Protein AF-A0A7C5YXC8-F1 (afdb_monomer_lite)

Organism: NCBI:txid334771

Foldseek 3Di:
DPPPDQWDWDDDPVDIDIDGPDDDPDPVVVVVVDDALDDDDDDPQQDADDEDEAEDEDPVCVVCSVVRHNYHDAEYEYQDVVVVVVDPDDNHHYHYPVCVVVVVVVVVVVSLVVQLVLDPQPLPCPQVDSGSSRQSVCRNVPNGDDDLQDDPDFDADPNDTDGDDSVVVVVVVVDPPDDD

Secondary structure (DSSP, 8-state):
--S--SEEEEEETTEEEEEESS----HHHHHTT---S----SS-TT-SSSEEEEE-SSHHHHHHHHHH--SEEEEEEES-HHHHHH-SS-SPEEEETT-HHHHHHHHHHHHHHHHHHTS------TTS-SSHHHHHHHHHTTS----TT--SPPEEETTEEEPPPHHHHHHHTT------

pLDDT: mean 82.72, std 14.31, range [31.41, 97.12]

Radius of gyration: 22.11 Å; chains: 1; bounding box: 65×54×46 Å

InterPro domains:
  IPR007202 4Fe-4S domain [PF04060] (119-148)
  IPR007202 4Fe-4S domain [PS51656] (102-166)
  IPR027417 P-loop containing nucleoside triphosphate hydrolase [G3DSA:3.40.50.300] (1-112)

Sequence (180 aa):
MEAGADITIASSHKLGVIYCSKWIDSLDYILGFINTPIVIVEGFKGYENSDVVAIIDSIDEFKDLSKYVKGNLIAIICSNESLIKANNETNVKIFNKDEIDEVASFIELRALKFLENQLPQSNCGLCGFETCSAFAKAYAIGKASQCPVISDIKLVIDSKDIPLNPLCEKYSKVNYKWFY

Structure (mmCIF, N/CA/C/O backbone):
data_AF-A0A7C5YXC8-F1
#
_entry.id   AF-A0A7C5YXC8-F1
#
loop_
_atom_site.group_PDB
_atom_site.id
_atom_site.type_symbol
_atom_site.label_atom_id
_atom_site.label_alt_id
_atom_site.label_comp_id
_atom_site.label_asym_id
_atom_site.label_entity_id
_atom_site.label_seq_id
_atom_site.pdbx_PDB_ins_code
_atom_site.Cartn_x
_atom_site.Cartn_y
_atom_site.Cartn_z
_atom_site.occupancy
_atom_site.B_iso_or_equiv
_atom_site.auth_seq_id
_atom_site.auth_comp_id
_atom_site.auth_asym_id
_atom_site.auth_atom_id
_atom_site.pdbx_PDB_model_num
ATOM 1 N N . MET A 1 1 ? 9.030 -30.524 14.969 1.00 51.69 1 MET A N 1
ATOM 2 C CA . MET A 1 1 ? 10.248 -29.702 14.809 1.00 51.69 1 MET A CA 1
ATOM 3 C C . MET A 1 1 ? 11.080 -29.913 16.060 1.00 51.69 1 MET A C 1
ATOM 5 O O . MET A 1 1 ? 10.864 -29.223 17.037 1.00 51.69 1 MET A O 1
ATOM 9 N N . GLU A 1 2 ? 11.928 -30.939 16.083 1.00 52.00 2 GLU A N 1
ATOM 10 C CA . GLU A 1 2 ? 12.619 -31.374 17.316 1.00 52.00 2 GLU A CA 1
ATOM 11 C C . GLU A 1 2 ? 14.154 -31.359 17.188 1.00 52.00 2 GLU A C 1
ATOM 13 O O . GLU A 1 2 ? 14.858 -31.699 18.127 1.00 52.00 2 GLU A O 1
ATOM 18 N N . ALA A 1 3 ? 14.693 -30.907 16.048 1.00 64.19 3 ALA A N 1
ATOM 19 C CA . ALA A 1 3 ? 16.135 -30.886 15.774 1.00 64.19 3 ALA A CA 1
ATOM 20 C C . ALA A 1 3 ? 16.828 -29.532 16.063 1.00 64.19 3 ALA A C 1
ATOM 22 O O . ALA A 1 3 ? 17.961 -29.329 15.640 1.00 64.19 3 ALA A O 1
ATOM 23 N N . GLY A 1 4 ? 16.163 -28.590 16.748 1.00 72.31 4 GLY A N 1
ATOM 24 C CA . GLY A 1 4 ? 16.776 -27.314 17.161 1.00 72.31 4 GLY A CA 1
ATOM 25 C C . GLY A 1 4 ? 17.088 -26.318 16.033 1.00 72.31 4 GLY A C 1
ATOM 26 O O . GLY A 1 4 ? 17.963 -25.474 16.196 1.00 72.31 4 GLY A O 1
ATOM 27 N N . ALA A 1 5 ? 16.411 -26.407 14.885 1.00 78.44 5 ALA A N 1
ATOM 28 C CA . ALA A 1 5 ? 16.625 -25.473 13.779 1.00 78.44 5 ALA A CA 1
ATOM 29 C C . ALA A 1 5 ? 16.154 -24.049 14.136 1.00 78.44 5 ALA A C 1
ATOM 31 O O . ALA A 1 5 ? 15.025 -23.863 14.591 1.00 78.44 5 ALA A O 1
ATOM 32 N N . ASP A 1 6 ? 17.002 -23.049 13.877 1.00 80.75 6 ASP A N 1
ATOM 33 C CA . ASP A 1 6 ? 16.678 -21.631 14.100 1.00 80.75 6 ASP A CA 1
ATOM 34 C C . ASP A 1 6 ? 15.623 -21.106 13.111 1.00 80.75 6 ASP A C 1
ATOM 36 O O . ASP A 1 6 ? 14.765 -20.294 13.461 1.00 80.75 6 ASP A O 1
ATOM 40 N N . ILE A 1 7 ? 15.674 -21.596 11.871 1.00 82.81 7 ILE A N 1
ATOM 41 C CA . ILE A 1 7 ? 14.732 -21.270 10.801 1.00 82.81 7 ILE A CA 1
ATOM 42 C C . ILE A 1 7 ? 14.376 -22.568 10.080 1.00 82.81 7 ILE A C 1
ATOM 44 O O . ILE A 1 7 ? 15.246 -23.382 9.773 1.00 82.81 7 ILE A O 1
ATOM 48 N N . THR A 1 8 ? 13.093 -22.777 9.806 1.00 85.69 8 THR A N 1
ATOM 49 C CA . THR A 1 8 ? 12.605 -23.87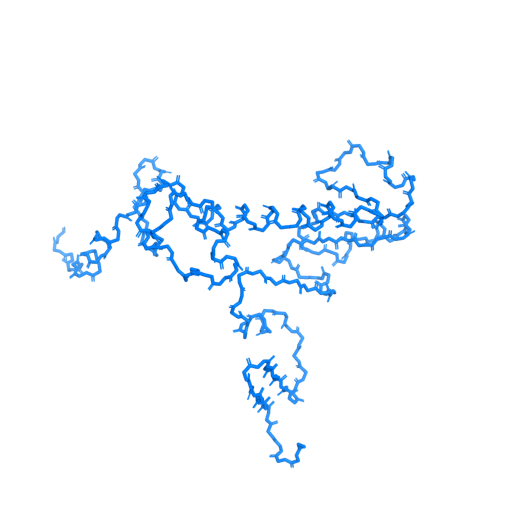6 8.969 1.00 85.69 8 THR A CA 1
ATOM 50 C C . THR A 1 8 ? 11.742 -23.309 7.862 1.00 85.69 8 THR A C 1
ATOM 52 O O . THR A 1 8 ? 10.811 -22.551 8.123 1.00 85.69 8 THR A O 1
ATOM 55 N N . ILE A 1 9 ? 12.047 -23.694 6.627 1.00 86.06 9 ILE A N 1
ATOM 56 C CA . ILE A 1 9 ? 11.299 -23.276 5.446 1.00 86.06 9 ILE A CA 1
ATOM 57 C C . ILE A 1 9 ? 10.659 -24.519 4.843 1.00 86.06 9 ILE A C 1
ATOM 59 O O . ILE A 1 9 ? 11.346 -25.494 4.540 1.00 86.06 9 ILE A O 1
ATOM 63 N N . ALA A 1 10 ? 9.347 -24.476 4.659 1.00 87.50 10 ALA A N 1
ATOM 64 C CA . ALA A 1 10 ? 8.610 -25.458 3.881 1.00 87.50 10 ALA A CA 1
ATOM 65 C C . ALA A 1 10 ? 8.016 -24.748 2.667 1.00 87.50 10 ALA A C 1
ATOM 67 O O . ALA A 1 10 ? 7.377 -23.710 2.810 1.00 87.50 10 ALA A O 1
ATOM 68 N N . SER A 1 11 ? 8.235 -25.290 1.471 1.00 89.06 11 SER A N 1
ATOM 69 C CA . SER A 1 11 ? 7.707 -24.708 0.239 1.00 89.06 11 SER A CA 1
ATOM 70 C C . SER A 1 11 ? 7.098 -25.777 -0.657 1.00 89.06 11 SER A C 1
ATOM 72 O O . SER A 1 11 ? 7.594 -26.898 -0.759 1.00 89.06 11 SER A O 1
ATOM 74 N N . SER A 1 12 ? 6.003 -25.413 -1.305 1.00 88.38 12 SER A N 1
ATOM 75 C CA . SER A 1 12 ? 5.308 -26.164 -2.341 1.00 88.38 12 SER A CA 1
ATOM 76 C C . SER A 1 12 ? 4.850 -25.190 -3.425 1.00 88.38 12 SER A C 1
ATOM 78 O O . SER A 1 12 ? 4.903 -23.975 -3.241 1.00 88.38 12 SER A O 1
ATOM 80 N N . HIS A 1 13 ? 4.303 -25.702 -4.528 1.00 79.81 13 HIS A N 1
ATOM 81 C CA . HIS A 1 13 ? 3.787 -24.863 -5.616 1.00 79.81 13 HIS A CA 1
ATOM 82 C C . HIS A 1 13 ? 2.724 -23.824 -5.204 1.00 79.81 13 HIS A C 1
ATOM 84 O O . HIS A 1 13 ? 2.469 -22.909 -5.981 1.00 79.81 13 HIS A O 1
ATOM 90 N N . LYS A 1 14 ? 2.083 -23.955 -4.032 1.00 84.12 14 LYS A N 1
ATOM 91 C CA . LYS A 1 14 ? 1.019 -23.042 -3.567 1.00 84.12 14 LYS A CA 1
ATOM 92 C C . LYS A 1 14 ? 1.230 -22.469 -2.167 1.00 84.12 14 LYS A C 1
ATOM 94 O O . LYS A 1 14 ? 0.417 -21.668 -1.721 1.00 84.12 14 LYS A O 1
ATOM 99 N N . LEU A 1 15 ? 2.258 -22.912 -1.452 1.00 80.06 15 LEU A N 1
ATOM 100 C CA . LEU A 1 15 ? 2.424 -22.594 -0.039 1.00 80.06 15 LEU A CA 1
ATOM 101 C C . LEU A 1 15 ? 3.905 -22.489 0.282 1.00 80.06 15 LEU A C 1
ATOM 103 O O . LEU A 1 15 ? 4.621 -23.475 0.132 1.00 80.06 15 LEU A O 1
ATOM 107 N N . GLY A 1 16 ? 4.322 -21.319 0.755 1.00 83.00 16 GLY A N 1
ATOM 108 C CA . GLY A 1 16 ? 5.578 -21.120 1.462 1.00 83.00 16 GLY A CA 1
ATOM 109 C C . GLY A 1 16 ? 5.280 -20.842 2.932 1.00 83.00 16 GLY A C 1
ATOM 110 O O . GLY A 1 16 ? 4.421 -20.022 3.239 1.00 83.00 16 GLY A O 1
ATOM 111 N N . VAL A 1 17 ? 5.970 -21.529 3.834 1.00 85.00 17 VAL A N 1
ATOM 112 C CA . VAL A 1 17 ? 5.926 -21.285 5.277 1.00 85.00 17 VAL A CA 1
ATOM 113 C C . VAL A 1 17 ? 7.352 -21.087 5.752 1.00 85.00 17 VAL A C 1
ATOM 115 O O . VAL A 1 17 ? 8.213 -21.932 5.504 1.00 85.00 17 VAL A O 1
ATOM 118 N N . ILE A 1 18 ? 7.585 -19.983 6.453 1.00 83.88 18 ILE A N 1
ATOM 119 C CA . ILE A 1 18 ? 8.822 -19.729 7.183 1.00 83.88 18 ILE A CA 1
ATOM 120 C C . ILE A 1 18 ? 8.467 -19.771 8.662 1.00 83.88 18 ILE A C 1
ATOM 122 O O . ILE A 1 18 ? 7.603 -19.030 9.124 1.00 83.88 18 ILE A O 1
ATOM 126 N N . TYR A 1 19 ? 9.127 -20.654 9.396 1.00 84.38 19 TYR A N 1
ATOM 127 C CA . TYR A 1 19 ? 9.073 -20.689 10.845 1.00 84.38 19 TYR A CA 1
ATOM 128 C C . TYR A 1 19 ? 10.420 -20.244 11.398 1.00 84.38 19 TYR A C 1
ATOM 130 O O . TYR A 1 19 ? 11.448 -20.835 11.063 1.00 84.38 19 TYR A O 1
ATOM 138 N N . CYS A 1 20 ? 10.397 -19.250 12.277 1.00 81.12 20 CYS A N 1
ATOM 139 C CA . CYS A 1 20 ? 11.560 -18.792 13.024 1.00 81.12 20 CYS A CA 1
ATOM 140 C C . CYS A 1 20 ? 11.373 -19.183 14.491 1.00 81.12 20 CYS A C 1
ATOM 142 O O . CYS A 1 20 ? 10.354 -18.851 15.093 1.00 81.12 20 CYS A O 1
ATOM 144 N N . SER A 1 21 ? 12.343 -19.894 15.070 1.00 77.25 21 SER A N 1
ATOM 145 C CA . SER A 1 21 ? 12.275 -20.333 16.473 1.00 77.25 21 SER A CA 1
ATOM 146 C C . SER A 1 21 ? 12.485 -19.184 17.466 1.00 77.25 21 SER A C 1
ATOM 148 O O . SER A 1 21 ? 12.089 -19.280 18.627 1.00 77.25 21 SER A O 1
ATOM 150 N N . LYS A 1 22 ? 13.106 -18.090 17.012 1.00 80.06 22 LYS A N 1
ATOM 151 C CA . LYS A 1 22 ? 13.338 -16.863 17.779 1.00 80.06 22 LYS A CA 1
ATOM 152 C C . LYS A 1 22 ? 12.253 -15.842 17.458 1.00 80.06 22 LYS A C 1
ATOM 154 O O . LYS A 1 22 ? 11.822 -15.737 16.313 1.00 80.06 22 LYS A O 1
ATOM 159 N N . TRP A 1 23 ? 11.841 -15.078 18.469 1.00 76.00 23 TRP A N 1
ATOM 160 C CA . TRP A 1 23 ? 10.894 -13.978 18.298 1.00 76.00 23 TRP A CA 1
ATOM 161 C C . TRP A 1 23 ? 11.497 -12.904 17.390 1.00 76.00 23 TRP A C 1
ATOM 163 O O . TRP A 1 23 ? 12.592 -12.406 17.658 1.00 76.00 23 TRP A O 1
ATOM 173 N N . ILE A 1 24 ? 10.782 -12.554 16.324 1.00 74.12 24 ILE A N 1
ATOM 174 C CA . ILE A 1 24 ? 11.172 -11.504 15.386 1.00 74.12 24 ILE A CA 1
ATOM 175 C C . ILE A 1 24 ? 10.089 -10.433 15.425 1.00 74.12 24 ILE A C 1
ATOM 177 O O . ILE A 1 24 ? 8.993 -10.648 14.918 1.00 74.12 24 ILE A O 1
ATOM 181 N N . ASP A 1 25 ? 10.412 -9.285 16.019 1.00 78.81 25 ASP A N 1
ATOM 182 C CA . ASP A 1 25 ? 9.512 -8.128 16.138 1.00 78.81 25 ASP A CA 1
ATOM 183 C C . ASP A 1 25 ? 9.919 -7.002 15.182 1.00 78.81 25 ASP A C 1
ATOM 185 O O . ASP A 1 25 ? 10.131 -5.853 15.565 1.00 78.81 25 ASP A O 1
ATOM 189 N N . SER A 1 26 ? 10.168 -7.358 13.925 1.00 87.06 26 SER A N 1
ATOM 190 C CA . SER A 1 26 ? 10.600 -6.404 12.908 1.00 87.06 26 SER A CA 1
ATOM 191 C C . SER A 1 26 ? 9.855 -6.674 11.618 1.00 87.06 26 SER A C 1
ATOM 193 O O . SER A 1 26 ? 10.073 -7.694 10.961 1.00 87.06 26 SER A O 1
ATOM 195 N N . LEU A 1 27 ? 8.984 -5.732 11.253 1.00 89.56 27 LEU A N 1
ATOM 196 C CA . LEU A 1 27 ? 8.291 -5.784 9.976 1.00 89.56 27 LEU A CA 1
ATOM 197 C C . LEU A 1 27 ? 9.290 -5.717 8.814 1.00 89.56 27 LEU A C 1
ATOM 199 O O . LEU A 1 27 ? 9.161 -6.504 7.886 1.00 89.56 27 LEU A O 1
ATOM 203 N N . ASP A 1 28 ? 10.331 -4.880 8.902 1.00 90.12 28 ASP A N 1
ATOM 204 C CA . ASP A 1 28 ? 11.381 -4.783 7.873 1.00 90.12 28 ASP A CA 1
ATOM 205 C C . ASP A 1 28 ? 12.074 -6.123 7.617 1.00 90.12 28 ASP A C 1
ATOM 207 O O . ASP A 1 28 ? 12.306 -6.502 6.468 1.00 90.12 28 ASP A O 1
ATOM 211 N N . TYR A 1 29 ? 12.364 -6.877 8.682 1.00 87.31 29 TYR A N 1
ATOM 212 C CA . TYR A 1 29 ? 12.951 -8.205 8.543 1.00 87.31 29 TYR A CA 1
ATOM 213 C C . TYR A 1 29 ? 12.017 -9.149 7.777 1.00 87.31 29 TYR A C 1
ATOM 215 O O . TYR A 1 29 ? 12.464 -9.848 6.872 1.00 87.31 29 TYR A O 1
ATOM 223 N N . ILE A 1 30 ? 10.719 -9.150 8.105 1.00 86.44 30 ILE A N 1
ATOM 224 C CA . ILE A 1 30 ? 9.716 -9.998 7.441 1.00 86.44 30 ILE A CA 1
ATOM 225 C C . ILE A 1 30 ? 9.523 -9.579 5.978 1.00 86.44 30 ILE A C 1
ATOM 227 O O . ILE A 1 30 ? 9.494 -10.439 5.097 1.00 86.44 30 ILE A O 1
ATOM 231 N N . LEU A 1 31 ? 9.443 -8.273 5.705 1.00 88.44 31 LEU A N 1
ATOM 232 C CA . LEU A 1 31 ? 9.323 -7.727 4.351 1.00 88.44 31 LEU A CA 1
ATOM 233 C C . LEU A 1 31 ? 10.504 -8.143 3.462 1.00 88.44 31 LEU A C 1
ATOM 235 O O . LEU A 1 31 ? 10.307 -8.371 2.273 1.00 88.44 31 LEU A O 1
ATOM 239 N N . GLY A 1 32 ? 11.696 -8.353 4.033 1.00 87.56 32 GLY A N 1
ATOM 240 C CA . GLY A 1 32 ? 12.864 -8.871 3.312 1.00 87.56 32 GLY A CA 1
ATOM 241 C C . GLY A 1 32 ? 12.686 -10.265 2.689 1.00 87.56 32 GLY A C 1
ATOM 242 O O . GLY A 1 32 ? 13.428 -10.618 1.774 1.00 87.56 32 GLY A O 1
ATOM 243 N N . PHE A 1 33 ? 11.702 -11.054 3.134 1.00 83.62 33 PHE A N 1
ATOM 244 C CA . PHE A 1 33 ? 11.376 -12.361 2.542 1.00 83.62 33 PHE A CA 1
ATOM 245 C C . PHE A 1 33 ? 10.262 -12.291 1.494 1.00 83.62 33 PHE A C 1
ATOM 247 O O . PHE A 1 33 ? 9.961 -13.297 0.845 1.00 83.62 33 PHE A O 1
ATOM 254 N N . ILE A 1 34 ? 9.622 -11.133 1.337 1.00 85.06 34 ILE A N 1
ATOM 255 C CA . ILE A 1 34 ? 8.440 -10.962 0.503 1.00 85.06 34 ILE A CA 1
ATOM 256 C C . ILE A 1 34 ? 8.848 -10.289 -0.808 1.00 85.06 34 ILE A C 1
ATOM 258 O O . ILE A 1 34 ? 9.321 -9.160 -0.826 1.00 85.06 34 ILE A O 1
ATOM 262 N N . ASN A 1 35 ? 8.620 -10.977 -1.928 1.00 81.81 35 ASN A N 1
ATOM 263 C CA . ASN A 1 35 ? 8.927 -10.474 -3.270 1.00 81.81 35 ASN A CA 1
ATOM 264 C C . ASN A 1 35 ? 7.648 -10.106 -4.043 1.00 81.81 35 ASN A C 1
ATOM 266 O O . ASN A 1 35 ? 7.435 -10.560 -5.167 1.00 81.81 35 ASN A O 1
ATOM 270 N N . THR A 1 36 ? 6.755 -9.343 -3.409 1.00 85.75 36 THR A N 1
ATOM 271 C CA . THR A 1 36 ? 5.594 -8.729 -4.072 1.00 85.75 36 THR A CA 1
ATOM 272 C C . THR A 1 36 ? 5.678 -7.211 -3.923 1.00 85.75 36 THR A C 1
ATOM 274 O O . THR A 1 36 ? 6.081 -6.729 -2.865 1.00 85.75 36 THR A O 1
ATOM 277 N N . PRO A 1 37 ? 5.308 -6.441 -4.958 1.00 87.56 37 PRO A N 1
ATOM 278 C CA . PRO A 1 37 ? 5.416 -4.984 -4.934 1.00 87.56 37 PRO A CA 1
ATOM 279 C C . PRO A 1 37 ? 4.438 -4.297 -3.978 1.00 87.56 37 PRO A C 1
ATOM 281 O O . PRO A 1 37 ? 4.651 -3.140 -3.626 1.00 87.56 37 PRO A O 1
ATOM 284 N N . ILE A 1 38 ? 3.361 -4.980 -3.583 1.00 90.25 38 ILE A N 1
ATOM 285 C CA . ILE A 1 38 ? 2.355 -4.465 -2.654 1.00 90.25 38 ILE A CA 1
ATOM 286 C C . ILE A 1 38 ? 2.161 -5.499 -1.548 1.00 90.25 38 ILE A C 1
ATOM 288 O O . ILE A 1 38 ? 1.942 -6.682 -1.828 1.00 90.25 38 ILE A O 1
ATOM 292 N N . VAL A 1 39 ? 2.226 -5.039 -0.300 1.00 92.25 39 VAL A N 1
ATOM 293 C CA . VAL A 1 39 ? 1.997 -5.841 0.905 1.00 92.25 39 VAL A CA 1
ATOM 294 C C . VAL A 1 39 ? 0.959 -5.127 1.760 1.00 92.25 39 VAL A C 1
ATOM 296 O O . VAL A 1 39 ? 1.091 -3.937 2.032 1.00 92.25 39 VAL A O 1
ATOM 299 N N . ILE A 1 40 ? -0.070 -5.857 2.185 1.00 93.12 40 ILE A N 1
ATOM 300 C CA . ILE A 1 40 ? -1.045 -5.384 3.169 1.00 93.12 40 ILE A CA 1
ATOM 301 C C . ILE A 1 40 ? -0.683 -6.022 4.504 1.00 93.12 40 ILE A C 1
ATOM 303 O O . ILE A 1 40 ? -0.494 -7.236 4.582 1.00 93.12 40 ILE A O 1
ATOM 307 N N . VAL A 1 41 ? -0.578 -5.197 5.540 1.00 93.50 41 VAL A N 1
ATOM 308 C CA . VAL A 1 41 ? -0.202 -5.623 6.887 1.00 93.50 41 VAL A CA 1
ATOM 309 C C . VAL A 1 41 ? -1.288 -5.179 7.854 1.00 93.50 41 VAL A C 1
ATOM 311 O O . VAL A 1 41 ? -1.667 -4.010 7.876 1.00 93.50 41 VAL A O 1
ATOM 314 N N . GLU A 1 42 ? -1.779 -6.108 8.666 1.00 92.62 42 GLU A N 1
ATOM 315 C CA . GLU A 1 42 ? -2.678 -5.801 9.775 1.00 92.62 42 GLU A CA 1
ATOM 316 C C . GLU A 1 42 ? -1.858 -5.580 11.055 1.00 92.62 42 GLU A C 1
ATOM 318 O O . GLU A 1 42 ? -1.002 -6.393 11.408 1.00 92.62 42 GLU A O 1
ATOM 323 N N . GLY A 1 43 ? -2.101 -4.470 11.756 1.00 90.56 43 GLY A N 1
ATOM 324 C CA . GLY A 1 43 ? -1.358 -4.103 12.964 1.00 90.56 43 GLY A CA 1
ATOM 325 C C . GLY A 1 43 ? -0.193 -3.148 12.690 1.00 90.56 43 GLY A C 1
ATOM 326 O O . GLY A 1 43 ? -0.348 -2.192 11.939 1.00 90.56 43 GLY A O 1
ATOM 327 N N . PHE A 1 44 ? 0.939 -3.347 13.380 1.00 90.62 44 PHE A N 1
ATOM 328 C CA . PHE A 1 44 ? 2.180 -2.562 13.221 1.00 90.62 44 PHE A CA 1
ATOM 329 C C . PHE A 1 44 ? 1.997 -1.031 13.201 1.00 90.62 44 PHE A C 1
ATOM 331 O O . PHE A 1 44 ? 2.690 -0.320 12.481 1.00 90.62 44 PHE A O 1
ATOM 338 N N . LYS A 1 45 ? 1.096 -0.498 14.040 1.00 90.12 45 LYS A N 1
ATOM 339 C CA . LYS A 1 45 ? 0.730 0.936 14.065 1.00 90.12 45 LYS A CA 1
ATOM 340 C C . LYS A 1 45 ? 1.946 1.880 14.162 1.00 90.12 45 LYS A C 1
ATOM 342 O O . LYS A 1 45 ? 1.929 2.969 13.594 1.00 90.12 45 LYS A O 1
ATOM 347 N N . GLY A 1 46 ? 3.003 1.438 14.848 1.00 90.00 46 GLY A N 1
ATOM 348 C CA . GLY A 1 46 ? 4.246 2.187 15.040 1.00 90.00 46 GLY A CA 1
ATOM 349 C C . GLY A 1 46 ? 5.213 2.203 13.851 1.00 90.00 46 GLY A C 1
ATOM 350 O O . GLY A 1 46 ? 6.283 2.785 13.980 1.00 90.00 46 GLY A O 1
ATOM 351 N N . TYR A 1 47 ? 4.887 1.569 12.722 1.00 91.94 47 TYR A N 1
ATOM 352 C CA . TYR A 1 47 ? 5.768 1.519 11.558 1.00 91.94 47 TYR A CA 1
ATOM 353 C C . TYR A 1 47 ? 5.663 2.798 10.709 1.00 91.94 47 TYR A C 1
ATOM 355 O O . TYR A 1 47 ? 4.603 3.124 10.178 1.00 91.94 47 TYR A O 1
ATOM 363 N N . GLU A 1 48 ? 6.773 3.527 10.580 1.00 92.06 48 GLU A N 1
ATOM 364 C CA . GLU A 1 48 ? 6.827 4.859 9.951 1.00 92.06 48 GLU A CA 1
ATOM 365 C C . GLU A 1 48 ? 6.736 4.822 8.418 1.00 92.06 48 GLU A C 1
ATOM 367 O O . GLU A 1 48 ? 6.120 5.693 7.807 1.00 92.06 48 GLU A O 1
ATOM 372 N N . ASN A 1 49 ? 7.288 3.789 7.781 1.00 89.81 49 ASN A N 1
ATOM 373 C CA . ASN A 1 49 ? 7.419 3.717 6.322 1.00 89.81 49 ASN A CA 1
ATOM 374 C C . ASN A 1 49 ? 6.211 3.042 5.656 1.00 89.81 49 ASN A C 1
ATOM 376 O O . ASN A 1 49 ? 6.363 2.161 4.812 1.00 89.81 49 ASN A O 1
ATOM 380 N N . SER A 1 50 ? 4.998 3.426 6.054 1.00 92.12 50 SER A N 1
ATOM 381 C CA . SER A 1 50 ? 3.764 2.860 5.503 1.00 92.12 50 SER A CA 1
ATOM 382 C C . SER A 1 50 ? 2.686 3.904 5.271 1.00 92.12 50 SER A C 1
ATOM 384 O O . SER A 1 50 ? 2.599 4.907 5.977 1.00 92.12 50 SER A O 1
ATOM 386 N N . ASP A 1 51 ? 1.832 3.629 4.290 1.00 94.69 51 ASP A N 1
ATOM 387 C CA . ASP A 1 51 ? 0.499 4.210 4.244 1.00 94.69 51 ASP A CA 1
ATOM 388 C C . ASP A 1 51 ? -0.419 3.428 5.199 1.00 94.69 51 ASP A C 1
ATOM 390 O O . ASP A 1 51 ? -0.413 2.196 5.212 1.00 94.69 51 ASP A O 1
ATOM 394 N N . VAL A 1 52 ? -1.225 4.142 5.984 1.00 94.75 52 VAL A N 1
ATOM 395 C CA . VAL A 1 52 ? -2.079 3.570 7.031 1.00 94.75 52 VAL A CA 1
ATOM 396 C C . VAL A 1 52 ? -3.546 3.848 6.731 1.00 94.75 52 VAL A C 1
ATOM 398 O O . VAL A 1 52 ? -3.950 4.993 6.506 1.00 94.75 52 VAL A O 1
ATOM 401 N N . VAL A 1 53 ? -4.354 2.790 6.780 1.00 94.69 53 VAL A N 1
ATOM 402 C CA . VAL A 1 53 ? -5.818 2.861 6.788 1.00 94.69 53 VAL A CA 1
ATOM 403 C C . VAL A 1 53 ? -6.293 2.464 8.179 1.00 94.69 53 VAL A C 1
ATOM 405 O O . VAL A 1 53 ? -6.008 1.362 8.643 1.00 94.69 53 VAL A O 1
ATOM 408 N N . ALA A 1 54 ? -6.984 3.370 8.866 1.00 93.00 54 ALA A N 1
ATOM 409 C CA . ALA A 1 54 ? -7.460 3.134 10.223 1.00 93.00 54 ALA A CA 1
ATOM 410 C C . ALA A 1 54 ? -8.936 2.730 10.224 1.00 93.00 54 ALA A C 1
ATOM 412 O O . ALA A 1 54 ? -9.766 3.425 9.648 1.00 93.00 54 ALA A O 1
ATOM 413 N N . ILE A 1 55 ? -9.275 1.645 10.915 1.00 92.25 55 ILE A N 1
ATOM 414 C CA . ILE A 1 55 ? -10.665 1.270 11.200 1.00 92.25 55 ILE A CA 1
ATOM 415 C C . ILE A 1 55 ? -10.972 1.736 12.619 1.00 92.25 55 ILE A C 1
ATOM 417 O O . ILE A 1 55 ? -10.242 1.378 13.543 1.00 92.25 55 ILE A O 1
ATOM 421 N N . ILE A 1 56 ? -11.993 2.578 12.773 1.00 88.75 56 ILE A N 1
ATOM 422 C CA . ILE A 1 56 ? -12.283 3.280 14.027 1.00 88.75 56 ILE A CA 1
ATOM 423 C C . ILE A 1 56 ? -13.774 3.206 14.334 1.00 88.75 56 ILE A C 1
ATOM 425 O O . ILE A 1 56 ? -14.607 3.522 13.482 1.00 88.75 56 ILE A O 1
ATOM 429 N N . ASP A 1 57 ? -14.103 2.858 15.576 1.00 82.06 57 ASP A N 1
ATOM 430 C CA . ASP A 1 57 ? -15.486 2.730 16.040 1.00 82.06 57 ASP A CA 1
ATOM 431 C C . ASP A 1 57 ? -15.903 3.818 17.039 1.00 82.06 57 ASP A C 1
ATOM 433 O O . ASP A 1 57 ? -17.095 4.012 17.290 1.00 82.06 57 ASP A O 1
ATOM 437 N N . SER A 1 58 ? -14.952 4.599 17.566 1.00 81.38 58 SER A N 1
ATOM 438 C CA . SER A 1 58 ? -15.245 5.671 18.523 1.00 81.38 58 SER A CA 1
ATOM 439 C C . SER A 1 58 ? -14.441 6.955 18.301 1.00 81.38 58 SER A C 1
ATOM 441 O O . SER A 1 58 ? -13.362 6.971 17.713 1.00 81.38 58 SER A O 1
ATOM 443 N N . ILE A 1 59 ? -14.968 8.066 18.822 1.00 79.19 59 ILE A N 1
ATOM 444 C CA . ILE A 1 59 ? -14.278 9.365 18.812 1.00 79.19 59 ILE A CA 1
ATOM 445 C C . ILE A 1 59 ? -12.987 9.315 19.644 1.00 79.19 59 ILE A C 1
ATOM 447 O O . ILE A 1 59 ? -12.022 10.007 19.321 1.00 79.19 59 ILE A O 1
ATOM 451 N N . ASP A 1 60 ? -12.949 8.512 20.705 1.00 83.00 60 ASP A N 1
ATOM 452 C CA . ASP A 1 60 ? -11.773 8.426 21.571 1.00 83.00 60 ASP A C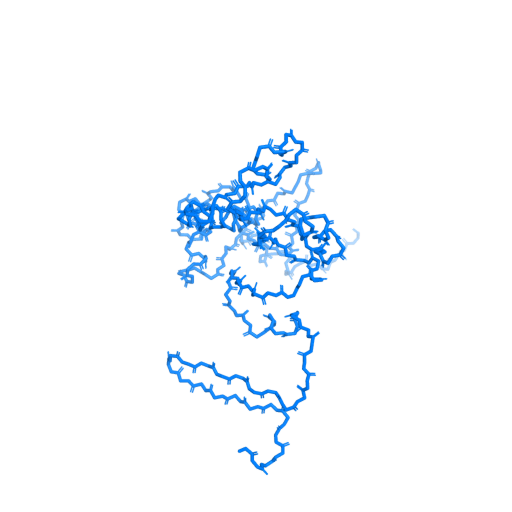A 1
ATOM 453 C C . ASP A 1 60 ? -10.631 7.651 20.901 1.00 83.00 60 ASP A C 1
ATOM 455 O O . ASP A 1 60 ? -9.492 8.115 20.927 1.00 83.00 60 ASP A O 1
ATOM 459 N N . GLU A 1 61 ? -10.934 6.573 20.169 1.00 83.69 61 GLU A N 1
ATOM 460 C CA . GLU A 1 61 ? -9.954 5.903 19.298 1.00 83.69 61 GLU A CA 1
ATOM 461 C C . GLU A 1 61 ? -9.385 6.849 18.233 1.00 83.69 61 GLU A C 1
ATOM 463 O O . GLU A 1 61 ? -8.182 6.834 17.971 1.00 83.69 61 GLU A O 1
ATOM 468 N N . PHE A 1 62 ? -10.228 7.706 17.647 1.00 83.69 62 PHE A N 1
ATOM 469 C CA . PHE A 1 62 ? -9.778 8.710 16.683 1.00 83.69 62 PHE A CA 1
ATOM 470 C C . PHE A 1 62 ? -8.795 9.714 17.302 1.00 83.69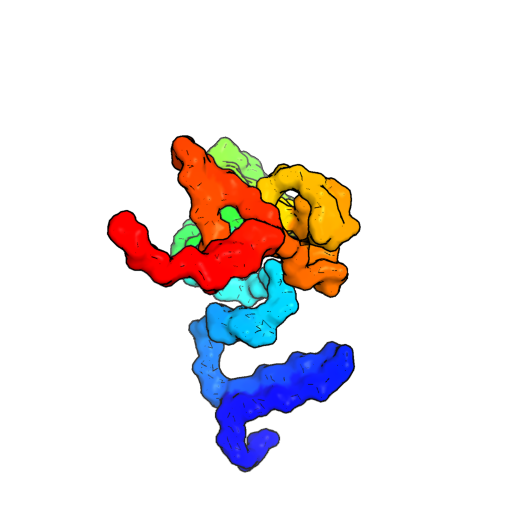 62 PHE A C 1
ATOM 472 O O . PHE A 1 62 ? -7.755 9.997 16.709 1.00 83.69 62 PHE A O 1
ATOM 479 N N . LYS A 1 63 ? -9.072 10.215 18.513 1.00 82.19 63 LYS A N 1
ATOM 480 C CA . LYS A 1 63 ? -8.158 11.128 19.225 1.00 82.19 63 LYS A CA 1
ATOM 481 C C . LYS A 1 63 ? -6.819 10.463 19.545 1.00 82.19 63 LYS A C 1
ATOM 483 O O . LYS A 1 63 ? -5.769 11.099 19.447 1.00 82.19 63 LYS A O 1
ATOM 488 N N . ASP A 1 64 ? -6.855 9.186 19.910 1.00 86.62 64 ASP A N 1
ATOM 489 C CA . ASP A 1 64 ? -5.670 8.425 20.295 1.00 86.62 64 ASP A CA 1
ATOM 490 C C . ASP A 1 64 ? -4.862 7.904 19.102 1.00 86.62 64 ASP A C 1
ATOM 492 O O . ASP A 1 64 ? -3.698 7.535 19.263 1.00 86.62 64 ASP A O 1
ATOM 496 N N . LEU A 1 65 ? -5.427 7.934 17.895 1.00 85.50 65 LEU A N 1
ATOM 497 C CA . LEU A 1 65 ? -4.800 7.420 16.681 1.00 85.50 65 LEU A CA 1
ATOM 498 C C . LEU A 1 65 ? -3.401 8.006 16.449 1.00 85.50 65 LEU A C 1
ATOM 500 O O . LEU A 1 65 ? -2.455 7.260 16.210 1.00 85.50 65 LEU A O 1
ATOM 504 N N . SER A 1 66 ? -3.250 9.323 16.613 1.00 83.06 66 SER A N 1
ATOM 505 C CA . SER A 1 66 ? -1.973 10.038 16.439 1.00 83.06 66 SER A CA 1
ATOM 506 C C . SER A 1 66 ? -0.869 9.608 17.417 1.00 83.06 66 SER A C 1
ATOM 508 O O . SER A 1 66 ? 0.318 9.802 17.149 1.00 83.06 66 SER A O 1
ATOM 510 N N . LYS A 1 67 ? -1.230 8.998 18.554 1.00 88.31 67 LYS A N 1
ATOM 511 C CA . LYS A 1 67 ? -0.259 8.492 19.535 1.00 88.31 67 LYS A CA 1
ATOM 512 C C . LYS A 1 67 ? 0.434 7.234 19.021 1.00 88.31 67 LYS A C 1
ATOM 514 O O . LYS A 1 67 ? 1.638 7.071 19.228 1.00 88.31 67 LYS A O 1
ATOM 519 N N . TYR A 1 68 ? -0.325 6.367 18.352 1.00 88.12 68 TYR A N 1
ATOM 520 C CA . TYR A 1 68 ? 0.115 5.032 17.949 1.00 88.12 68 TYR A CA 1
ATOM 521 C C . TYR A 1 68 ? 0.500 4.937 16.479 1.00 88.12 68 TYR A C 1
ATOM 523 O O . TYR A 1 68 ? 1.401 4.170 16.160 1.00 88.12 68 TYR A O 1
ATOM 531 N N . VAL A 1 69 ? -0.172 5.686 15.603 1.00 91.12 69 VAL A N 1
ATOM 532 C CA . VAL A 1 69 ? 0.087 5.687 14.163 1.00 91.12 69 VAL A CA 1
ATOM 533 C C . VAL A 1 69 ? 1.294 6.565 13.874 1.00 91.12 69 VAL A C 1
ATOM 535 O O . VAL A 1 69 ? 1.265 7.772 14.114 1.00 91.12 69 VAL A O 1
ATOM 538 N N . LYS A 1 70 ? 2.362 5.939 13.381 1.00 91.69 70 LYS A N 1
ATOM 539 C CA . LYS A 1 70 ? 3.584 6.632 12.947 1.00 91.69 70 LYS A CA 1
ATOM 540 C C . LYS A 1 70 ? 3.714 6.722 11.429 1.00 91.69 70 LYS A C 1
ATOM 542 O O . LYS A 1 70 ? 4.419 7.598 10.942 1.00 91.69 70 LYS A O 1
ATOM 547 N N . GLY A 1 71 ? 3.014 5.854 10.702 1.00 91.00 71 GLY A N 1
ATOM 548 C CA . GLY A 1 71 ? 2.909 5.920 9.249 1.00 91.00 71 GLY A CA 1
ATOM 549 C C . GLY A 1 71 ? 2.024 7.064 8.753 1.00 91.00 71 GLY A C 1
ATOM 550 O O . GLY A 1 71 ? 1.367 7.777 9.516 1.00 91.00 71 GLY A O 1
ATOM 551 N N . ASN A 1 72 ? 1.983 7.217 7.437 1.00 92.88 72 ASN A N 1
ATOM 552 C CA . ASN A 1 72 ? 1.162 8.204 6.760 1.00 92.88 72 ASN A CA 1
ATOM 553 C C . ASN A 1 72 ? -0.312 7.767 6.757 1.00 92.88 72 ASN A C 1
ATOM 555 O O . ASN A 1 72 ? -0.707 6.890 5.992 1.00 92.88 72 ASN A O 1
ATOM 559 N N . LEU A 1 73 ? -1.142 8.376 7.604 1.00 92.25 73 LEU A N 1
ATOM 560 C CA . LEU A 1 73 ? -2.580 8.103 7.641 1.00 92.25 73 LEU A CA 1
ATOM 561 C C . LEU A 1 73 ? -3.267 8.636 6.376 1.00 92.25 73 LEU A C 1
ATOM 563 O O . LEU A 1 73 ? -3.363 9.844 6.176 1.00 92.25 73 LEU A O 1
ATOM 567 N N . ILE A 1 74 ? -3.780 7.734 5.539 1.00 93.31 74 ILE A N 1
ATOM 568 C CA . ILE A 1 74 ? -4.383 8.083 4.242 1.00 93.31 74 ILE A CA 1
ATOM 569 C C . ILE A 1 74 ? -5.903 7.972 4.237 1.00 93.31 74 ILE A C 1
ATOM 571 O O . ILE A 1 74 ? -6.566 8.681 3.476 1.00 93.31 74 ILE A O 1
ATOM 575 N N . ALA A 1 75 ? -6.455 7.093 5.073 1.00 93.19 75 ALA A N 1
ATOM 576 C CA . ALA A 1 75 ? -7.888 6.900 5.171 1.00 93.19 75 ALA A CA 1
ATOM 577 C C . ALA A 1 75 ? -8.335 6.420 6.550 1.00 93.19 75 ALA A C 1
ATOM 579 O O . ALA A 1 75 ? -7.582 5.777 7.286 1.00 93.19 75 ALA A O 1
ATOM 580 N N . ILE A 1 76 ? -9.593 6.715 6.863 1.00 91.62 76 ILE A N 1
ATOM 581 C CA . ILE A 1 76 ? -10.305 6.233 8.042 1.00 91.62 76 ILE A CA 1
ATOM 582 C C . ILE A 1 76 ? -11.598 5.570 7.585 1.00 91.62 76 ILE A C 1
ATOM 584 O O . ILE A 1 76 ? -12.319 6.124 6.761 1.00 91.62 76 ILE A O 1
ATOM 588 N N . ILE A 1 77 ? -11.901 4.410 8.153 1.00 92.38 77 ILE A N 1
ATOM 589 C CA . ILE A 1 77 ? -13.148 3.683 7.946 1.00 92.38 77 ILE A CA 1
ATOM 590 C C . ILE A 1 77 ? -13.914 3.704 9.266 1.00 92.38 77 ILE A C 1
ATOM 592 O O . ILE A 1 77 ? -13.413 3.208 10.278 1.00 92.38 77 ILE A O 1
ATOM 596 N N . CYS A 1 78 ? -15.113 4.282 9.277 1.00 89.81 78 CYS A N 1
ATOM 597 C CA . CYS A 1 78 ? -15.947 4.350 10.475 1.00 89.81 78 CYS A CA 1
ATOM 598 C C . CYS A 1 78 ? -17.441 4.288 10.139 1.00 89.81 78 CYS A C 1
ATOM 600 O O . CYS A 1 78 ? -17.862 4.636 9.042 1.00 89.81 78 CYS A O 1
ATOM 602 N N . SER A 1 79 ? -18.266 3.867 11.099 1.00 85.81 79 SER A N 1
ATOM 603 C CA . SER A 1 79 ? -19.737 3.907 10.962 1.00 85.81 79 SER A CA 1
ATOM 604 C C . SER A 1 79 ? -20.368 5.123 11.645 1.00 85.81 79 SER A C 1
ATOM 606 O O . SER A 1 79 ? -21.576 5.332 11.568 1.00 85.81 79 SER A O 1
ATOM 608 N N . ASN A 1 80 ? -19.574 5.925 12.358 1.00 80.38 80 ASN A N 1
ATOM 609 C CA . ASN A 1 80 ? -20.082 7.036 13.149 1.00 80.38 80 ASN A CA 1
ATOM 610 C C . ASN A 1 80 ? -20.231 8.294 12.284 1.00 80.38 80 ASN A C 1
ATOM 612 O O . ASN A 1 80 ? -19.252 8.990 12.015 1.00 80.38 80 ASN A O 1
ATOM 616 N N . GLU A 1 81 ? -21.467 8.633 11.913 1.00 75.38 81 GLU A N 1
ATOM 617 C CA . GLU A 1 81 ? -21.764 9.828 11.112 1.00 75.38 81 GLU A CA 1
ATOM 618 C C . GLU A 1 81 ? -21.202 11.132 11.693 1.00 75.38 81 GLU A C 1
ATOM 620 O O . GLU A 1 81 ? -20.881 12.049 10.939 1.00 75.38 81 GLU A O 1
ATOM 625 N N . SER A 1 82 ? -21.077 11.241 13.019 1.00 73.06 82 SER A N 1
ATOM 626 C CA . SER A 1 82 ? -20.519 12.442 13.649 1.00 73.06 82 SER A CA 1
ATOM 627 C C . SER A 1 82 ? -19.029 12.594 13.344 1.00 73.06 82 SER A C 1
ATOM 629 O O . SER A 1 82 ? -18.573 13.712 13.130 1.00 73.06 82 SER A O 1
ATOM 631 N N . LEU A 1 83 ? -18.279 11.486 13.267 1.00 73.00 83 LEU A N 1
ATOM 632 C CA . LEU A 1 83 ? -16.877 11.499 12.833 1.00 73.00 83 LEU A CA 1
ATOM 633 C C . LEU A 1 83 ? -16.753 11.841 11.347 1.00 73.00 83 LEU A C 1
ATOM 635 O O . LEU A 1 83 ? -15.878 12.619 10.976 1.00 73.00 83 LEU A O 1
ATOM 639 N N . ILE A 1 84 ? -17.662 11.319 10.519 1.00 69.88 84 ILE A N 1
ATOM 640 C CA . ILE A 1 84 ? -17.722 11.627 9.083 1.00 69.88 84 ILE A CA 1
ATOM 641 C C . ILE A 1 84 ? -17.958 13.131 8.867 1.00 69.88 84 ILE A C 1
ATOM 643 O O . ILE A 1 84 ? -17.282 13.758 8.058 1.00 69.88 84 ILE A O 1
ATOM 647 N N . LYS A 1 85 ? -18.884 13.729 9.628 1.00 67.12 85 LYS A N 1
ATOM 648 C CA . LYS A 1 85 ? -19.267 15.149 9.518 1.00 67.12 85 LYS A CA 1
ATOM 649 C C . LYS A 1 85 ? -18.267 16.116 10.162 1.00 67.12 85 LYS A C 1
ATOM 651 O O . LYS A 1 85 ? -18.206 17.273 9.756 1.00 67.12 85 LYS A O 1
ATOM 656 N N . ALA A 1 86 ? -17.506 15.677 11.166 1.00 63.88 86 ALA A N 1
ATOM 657 C CA . ALA A 1 86 ? -16.557 16.528 11.888 1.00 63.88 86 ALA A CA 1
ATOM 658 C C . ALA A 1 86 ? -15.286 16.858 11.085 1.00 63.88 86 ALA A C 1
ATOM 660 O O . ALA A 1 86 ? -14.527 17.742 11.481 1.00 63.88 86 ALA A O 1
ATOM 661 N N . ASN A 1 87 ? -15.035 16.171 9.969 1.00 61.56 87 ASN A N 1
ATOM 662 C CA . ASN A 1 87 ? -13.780 16.293 9.244 1.00 61.56 87 ASN A CA 1
ATOM 663 C C . ASN A 1 87 ? -13.868 17.303 8.088 1.00 61.56 87 ASN A C 1
ATOM 665 O O . ASN A 1 87 ? -14.084 16.926 6.941 1.00 61.56 87 ASN A O 1
ATOM 669 N N . ASN A 1 88 ? -13.669 18.587 8.394 1.00 52.72 88 ASN A N 1
ATOM 670 C CA . ASN A 1 88 ? -13.578 19.651 7.384 1.00 52.72 88 ASN A CA 1
ATOM 671 C C . ASN A 1 88 ? -12.135 20.123 7.104 1.00 52.72 88 ASN A C 1
ATOM 673 O O . ASN A 1 88 ? -11.946 20.990 6.256 1.00 52.72 88 ASN A O 1
ATOM 677 N N . GLU A 1 89 ? -11.113 19.576 7.781 1.00 52.09 89 GLU A N 1
ATOM 678 C CA . GLU A 1 89 ? -9.758 20.168 7.778 1.00 52.09 89 GLU A CA 1
ATOM 679 C C . GLU A 1 89 ? -8.586 19.183 7.587 1.00 52.09 89 GLU A C 1
ATOM 681 O O . GLU A 1 89 ? -7.430 19.592 7.683 1.00 52.09 89 GLU A O 1
ATOM 686 N N . THR A 1 90 ? -8.821 17.900 7.283 1.00 61.72 90 THR A N 1
ATOM 687 C CA . THR A 1 90 ? -7.717 16.940 7.075 1.00 61.72 90 THR A CA 1
ATOM 688 C C . THR A 1 90 ? -7.680 16.387 5.649 1.00 61.72 90 THR A C 1
ATOM 690 O O . THR A 1 90 ? -8.711 16.109 5.046 1.00 61.72 90 THR A O 1
ATOM 693 N N . ASN A 1 91 ? -6.472 16.164 5.116 1.00 76.44 91 ASN A N 1
ATOM 694 C CA . ASN A 1 91 ? -6.246 15.478 3.830 1.00 76.44 91 ASN A CA 1
ATOM 695 C C . ASN A 1 91 ? -6.543 13.960 3.889 1.00 76.44 91 ASN A C 1
ATOM 697 O O . ASN A 1 91 ? -6.191 13.223 2.966 1.00 76.44 91 ASN A O 1
ATOM 701 N N . VAL A 1 92 ? -7.150 13.477 4.977 1.00 86.88 92 VAL A N 1
ATOM 702 C CA . VAL A 1 92 ? -7.447 12.063 5.217 1.00 86.88 92 VAL A CA 1
ATOM 703 C C . VAL A 1 92 ? -8.836 11.750 4.682 1.00 86.88 92 VAL A C 1
ATOM 705 O O . VAL A 1 92 ? -9.812 12.413 5.036 1.00 86.88 92 VAL A O 1
ATOM 708 N N . LYS A 1 93 ? -8.941 10.717 3.843 1.00 90.12 93 LYS A N 1
ATOM 709 C CA . LYS A 1 93 ? -10.226 10.312 3.274 1.00 90.12 93 LYS A CA 1
ATOM 710 C C . LYS A 1 93 ? -11.024 9.487 4.284 1.00 90.12 93 LYS A C 1
ATOM 712 O O . LYS A 1 93 ? -10.496 8.534 4.847 1.00 90.12 93 LYS A O 1
ATOM 717 N N . ILE A 1 94 ? -12.285 9.835 4.515 1.00 89.69 94 ILE A N 1
ATOM 718 C CA . ILE A 1 94 ? -13.170 9.058 5.391 1.00 89.69 94 ILE A CA 1
ATOM 719 C C . ILE A 1 94 ? -14.123 8.238 4.530 1.00 89.69 94 ILE A C 1
ATOM 721 O O . ILE A 1 94 ? -14.698 8.770 3.582 1.00 89.69 94 ILE A O 1
ATOM 725 N N . PHE A 1 95 ? -14.269 6.966 4.880 1.00 91.31 95 PHE A N 1
ATOM 726 C CA . PHE A 1 95 ? -15.196 6.019 4.277 1.00 91.31 95 PHE A CA 1
ATOM 727 C C . PHE A 1 95 ? -16.139 5.464 5.341 1.00 91.31 95 PHE A C 1
ATOM 729 O O . PHE A 1 95 ? -15.751 5.269 6.500 1.00 91.31 95 PHE A O 1
ATOM 736 N N . ASN A 1 96 ? -17.368 5.168 4.938 1.00 90.88 96 ASN A N 1
ATOM 737 C CA . ASN A 1 96 ? -18.257 4.325 5.716 1.00 90.88 96 ASN A CA 1
ATOM 738 C C . ASN A 1 96 ? -17.766 2.865 5.668 1.00 90.88 96 ASN A C 1
ATOM 740 O O . ASN A 1 96 ? -17.163 2.435 4.685 1.00 90.88 96 ASN A O 1
ATOM 744 N N . LYS A 1 97 ? -18.042 2.075 6.713 1.00 88.62 97 LYS A N 1
ATOM 745 C CA . LYS A 1 97 ? -17.779 0.624 6.715 1.00 88.62 97 LYS A CA 1
ATOM 746 C C . LYS A 1 97 ? -18.466 -0.123 5.568 1.00 88.62 97 LYS A C 1
ATOM 748 O O . LYS A 1 97 ? -17.953 -1.163 5.171 1.00 88.62 97 LYS A O 1
ATOM 753 N N . ASP A 1 98 ? -19.568 0.400 5.038 1.00 90.38 98 ASP A N 1
ATOM 754 C CA . ASP A 1 98 ? -20.282 -0.211 3.912 1.00 90.38 98 ASP A CA 1
ATOM 755 C C . ASP A 1 98 ? -19.631 0.086 2.541 1.00 90.38 98 ASP A C 1
ATOM 757 O O . ASP A 1 98 ? -19.951 -0.574 1.557 1.00 90.38 98 ASP A O 1
ATOM 761 N N . GLU A 1 99 ? -18.679 1.026 2.464 1.00 92.25 99 GLU A N 1
ATOM 762 C CA . GLU A 1 99 ? -17.993 1.461 1.228 1.00 92.25 99 GLU A CA 1
ATOM 763 C C . GLU A 1 99 ? -16.692 0.669 0.968 1.00 92.25 99 GLU A C 1
ATOM 765 O O . GLU A 1 99 ? -15.624 1.222 0.682 1.00 92.25 99 GLU A O 1
ATOM 770 N N . ILE A 1 100 ? -16.740 -0.656 1.143 1.00 91.44 100 ILE A N 1
ATOM 771 C CA . ILE A 1 100 ? -15.545 -1.519 1.079 1.00 91.44 100 ILE A CA 1
ATOM 772 C C . ILE A 1 100 ? -14.901 -1.493 -0.314 1.00 91.44 100 ILE A C 1
ATOM 774 O O . ILE A 1 100 ? -13.672 -1.447 -0.426 1.00 91.44 100 ILE A O 1
ATOM 778 N N . ASP A 1 101 ? -15.708 -1.497 -1.374 1.00 95.94 101 ASP A N 1
ATOM 779 C CA . ASP A 1 101 ? -15.213 -1.500 -2.754 1.00 95.94 101 ASP A CA 1
ATOM 780 C C . ASP A 1 101 ? -14.506 -0.179 -3.096 1.00 95.94 101 ASP A C 1
ATOM 782 O O . ASP A 1 101 ? -13.475 -0.160 -3.782 1.00 95.94 101 ASP A O 1
ATOM 786 N N . GLU A 1 102 ? -15.000 0.940 -2.566 1.00 96.25 102 GLU A N 1
ATOM 787 C CA . GLU A 1 102 ? -14.388 2.256 -2.706 1.00 96.25 102 GLU A CA 1
ATOM 788 C C . GLU A 1 102 ? -13.069 2.353 -1.936 1.00 96.25 102 GLU A C 1
ATOM 790 O O . GLU A 1 102 ? -12.105 2.940 -2.443 1.00 96.25 102 GLU A O 1
ATOM 795 N N . VAL A 1 103 ? -12.998 1.759 -0.739 1.00 95.19 103 VAL A N 1
ATOM 796 C CA . VAL A 1 103 ? -11.757 1.648 0.041 1.00 95.19 103 VAL A CA 1
ATOM 797 C C . VAL A 1 103 ? -10.721 0.835 -0.731 1.00 95.19 103 VAL A C 1
ATOM 799 O O . VAL A 1 103 ? -9.589 1.295 -0.906 1.00 95.19 103 VAL A O 1
ATOM 802 N N . ALA A 1 104 ? -11.097 -0.345 -1.229 1.00 94.81 104 ALA A N 1
ATOM 803 C CA . ALA A 1 104 ? -10.203 -1.207 -1.996 1.00 94.81 104 ALA A CA 1
ATOM 804 C C . ALA A 1 104 ? -9.677 -0.487 -3.247 1.00 94.81 104 ALA A C 1
ATOM 806 O O . ALA A 1 104 ? -8.465 -0.423 -3.465 1.00 94.81 104 ALA A O 1
ATOM 807 N N . SER A 1 105 ? -10.573 0.156 -4.001 1.00 96.25 105 SER A N 1
ATOM 808 C CA . SER A 1 105 ? -10.223 0.948 -5.185 1.00 96.25 105 SER A CA 1
ATOM 809 C C . SER A 1 105 ? -9.285 2.110 -4.847 1.00 96.25 105 SER A C 1
ATOM 811 O O . SER A 1 105 ? -8.353 2.412 -5.593 1.00 96.25 105 SER A O 1
ATOM 813 N N . PHE A 1 106 ? -9.506 2.782 -3.715 1.00 96.19 106 PHE A N 1
ATOM 814 C CA . PHE A 1 106 ? -8.650 3.872 -3.255 1.00 96.19 106 PHE A CA 1
ATOM 815 C C . PHE A 1 106 ? -7.232 3.393 -2.925 1.00 96.19 106 PHE A C 1
ATOM 817 O O . PHE A 1 106 ? -6.265 4.023 -3.366 1.00 96.19 106 PHE A O 1
ATOM 824 N N . ILE A 1 107 ? -7.107 2.279 -2.197 1.00 94.94 107 ILE A N 1
ATOM 825 C CA . ILE A 1 107 ? -5.816 1.668 -1.854 1.00 94.94 107 ILE A CA 1
ATOM 826 C C . ILE A 1 107 ? -5.088 1.229 -3.130 1.00 94.94 107 ILE A C 1
ATOM 828 O O . ILE A 1 107 ? -3.922 1.579 -3.319 1.00 94.94 107 ILE A O 1
ATOM 832 N N . GLU A 1 108 ? -5.778 0.530 -4.035 1.00 94.31 108 GLU A N 1
ATOM 833 C CA . GLU A 1 108 ? -5.204 0.051 -5.296 1.00 94.31 108 GLU A CA 1
ATOM 834 C C . GLU A 1 108 ? -4.686 1.210 -6.156 1.00 94.31 108 GLU A C 1
ATOM 836 O O . GLU A 1 108 ? -3.521 1.222 -6.560 1.00 94.31 108 GLU A O 1
ATOM 841 N N . LEU A 1 109 ? -5.517 2.228 -6.403 1.00 95.00 109 LEU A N 1
ATOM 842 C CA . LEU A 1 109 ? -5.129 3.385 -7.211 1.00 95.00 109 LEU A CA 1
ATOM 843 C C . LEU A 1 109 ? -3.936 4.126 -6.615 1.00 95.00 109 LEU A C 1
ATOM 845 O O . LEU A 1 109 ? -3.087 4.629 -7.353 1.00 95.00 109 LEU A O 1
ATOM 849 N N . ARG A 1 110 ? -3.870 4.219 -5.287 1.00 94.62 110 ARG A N 1
ATOM 850 C CA . ARG A 1 110 ? -2.759 4.871 -4.604 1.00 94.62 110 ARG A CA 1
ATOM 851 C C . ARG A 1 110 ? -1.467 4.068 -4.738 1.00 94.62 110 ARG A C 1
ATOM 853 O O . ARG A 1 110 ? -0.446 4.655 -5.093 1.00 94.62 110 ARG A O 1
ATOM 860 N N . ALA A 1 111 ? -1.519 2.753 -4.536 1.00 94.12 111 ALA A N 1
ATOM 861 C CA . ALA A 1 111 ? -0.367 1.875 -4.719 1.00 94.12 111 ALA A CA 1
ATOM 862 C C . ALA A 1 111 ? 0.142 1.904 -6.172 1.00 94.12 111 ALA A C 1
ATOM 864 O O . ALA A 1 111 ? 1.339 2.061 -6.410 1.00 94.12 111 ALA A O 1
ATOM 865 N N . LEU A 1 112 ? -0.761 1.854 -7.156 1.00 95.00 112 LEU A N 1
ATOM 866 C CA . LEU A 1 112 ? -0.402 1.950 -8.574 1.00 95.00 112 LEU A CA 1
ATOM 867 C C . LEU A 1 112 ? 0.230 3.299 -8.925 1.00 95.00 112 LEU A C 1
ATOM 869 O O . LEU A 1 112 ? 1.241 3.328 -9.623 1.00 95.00 112 LEU A O 1
ATOM 873 N N . LYS A 1 113 ? -0.315 4.409 -8.412 1.00 95.06 113 LYS A N 1
ATOM 874 C CA . LYS A 1 113 ? 0.289 5.739 -8.588 1.00 95.06 113 LYS A CA 1
ATOM 875 C C . LYS A 1 113 ? 1.672 5.823 -7.959 1.00 95.06 113 LYS A C 1
ATOM 877 O O . LYS A 1 113 ? 2.564 6.417 -8.553 1.00 95.06 113 LYS A O 1
ATOM 882 N N . PHE A 1 114 ? 1.860 5.241 -6.776 1.00 93.88 114 PHE A N 1
ATOM 883 C CA . PHE A 1 114 ? 3.172 5.194 -6.140 1.00 93.88 114 PHE A CA 1
ATOM 884 C C . PHE A 1 114 ? 4.187 4.464 -7.026 1.00 93.88 114 PHE A C 1
ATOM 886 O O . PHE A 1 114 ? 5.248 5.021 -7.297 1.00 93.88 114 PHE A O 1
ATOM 893 N N . LEU A 1 115 ? 3.834 3.279 -7.538 1.00 93.69 115 LEU A N 1
ATOM 894 C CA . LEU A 1 115 ? 4.678 2.510 -8.458 1.00 93.69 115 LEU A CA 1
ATOM 895 C C . LEU A 1 115 ? 4.968 3.277 -9.751 1.00 93.69 115 LEU A C 1
ATOM 897 O O . LEU A 1 115 ? 6.116 3.342 -10.178 1.00 93.69 115 LEU A O 1
ATOM 901 N N . GLU A 1 116 ? 3.951 3.889 -10.357 1.00 94.56 116 GLU A N 1
ATOM 902 C CA . GLU A 1 116 ? 4.103 4.694 -11.571 1.00 94.56 116 GLU A CA 1
ATOM 903 C C . GLU A 1 116 ? 5.020 5.906 -11.350 1.00 94.56 116 GLU A C 1
ATOM 905 O O . GLU A 1 116 ? 5.834 6.230 -12.213 1.00 94.56 116 GLU A O 1
ATOM 910 N N . ASN A 1 117 ? 4.958 6.532 -10.174 1.00 92.88 117 ASN A N 1
ATOM 911 C CA . ASN A 1 117 ? 5.827 7.650 -9.809 1.00 92.88 117 ASN A CA 1
ATOM 912 C C . ASN A 1 117 ? 7.299 7.253 -9.627 1.00 92.88 117 ASN A C 1
ATOM 914 O O . ASN A 1 117 ? 8.157 8.129 -9.676 1.00 92.88 117 ASN A O 1
ATOM 918 N N . GLN A 1 118 ? 7.606 5.962 -9.456 1.00 89.69 118 GLN A N 1
ATOM 919 C CA . GLN A 1 118 ? 8.987 5.462 -9.475 1.00 89.69 118 GLN A CA 1
ATOM 920 C C . GLN A 1 118 ? 9.520 5.249 -10.902 1.00 89.69 118 GLN A C 1
ATOM 922 O O . GLN A 1 118 ? 10.684 4.895 -11.088 1.00 89.69 118 GLN A O 1
ATOM 927 N N . LEU A 1 119 ? 8.678 5.423 -11.926 1.00 92.12 119 LEU A N 1
ATOM 928 C CA . LEU A 1 119 ? 9.054 5.236 -13.322 1.00 92.12 119 LEU A CA 1
ATOM 929 C C . LEU A 1 119 ? 9.517 6.558 -13.954 1.00 92.12 119 LEU A C 1
ATOM 931 O O . LEU A 1 119 ? 9.142 7.634 -13.499 1.00 92.12 119 LEU A O 1
ATOM 935 N N . PRO A 1 120 ? 10.242 6.502 -15.084 1.00 89.88 120 PRO A N 1
ATOM 936 C CA . PRO A 1 120 ? 10.664 7.692 -15.830 1.00 89.88 120 PRO A CA 1
ATOM 937 C C . PRO A 1 120 ? 9.546 8.576 -16.403 1.00 89.88 120 PRO A C 1
ATOM 939 O O . PRO A 1 120 ? 9.840 9.645 -16.926 1.00 89.88 120 PRO A O 1
ATOM 942 N N . GLN A 1 121 ? 8.295 8.099 -16.416 1.00 91.25 121 GLN A N 1
ATOM 943 C CA . GLN A 1 121 ? 7.115 8.778 -16.983 1.00 91.25 121 GLN A CA 1
ATOM 944 C C . GLN A 1 121 ? 7.230 9.195 -18.464 1.00 91.25 121 GLN A C 1
ATOM 946 O O . GLN A 1 121 ? 6.412 9.955 -18.974 1.00 91.25 121 GLN A O 1
ATOM 951 N N . SER A 1 122 ? 8.215 8.666 -19.193 1.00 91.00 122 SER A N 1
ATOM 952 C CA . SER A 1 122 ? 8.463 9.002 -20.598 1.00 91.00 122 SER A CA 1
ATOM 953 C C . SER A 1 122 ? 7.609 8.210 -21.591 1.00 91.00 122 SER A C 1
ATOM 955 O O . SER A 1 122 ? 7.651 8.507 -22.782 1.00 91.00 122 SER A O 1
ATOM 957 N N . ASN A 1 123 ? 6.866 7.191 -21.132 1.00 93.62 123 ASN A N 1
ATOM 958 C CA . ASN A 1 123 ? 6.057 6.294 -21.973 1.00 93.62 123 ASN A CA 1
ATOM 959 C C . ASN A 1 123 ? 6.824 5.754 -23.200 1.00 93.62 123 ASN A C 1
ATOM 961 O O . ASN A 1 123 ? 6.296 5.655 -24.301 1.00 93.62 123 ASN A O 1
ATOM 965 N N . CYS A 1 124 ? 8.104 5.419 -23.015 1.00 92.44 124 CYS A N 1
ATOM 966 C CA . CYS A 1 124 ? 9.017 5.105 -24.119 1.00 92.44 124 CYS A CA 1
ATOM 967 C C . CYS A 1 124 ? 8.782 3.755 -24.822 1.00 92.44 124 CYS A C 1
ATOM 969 O O . CYS A 1 124 ? 9.405 3.497 -25.848 1.00 92.44 124 CYS A O 1
ATOM 971 N N . GLY A 1 125 ? 7.970 2.857 -24.258 1.00 92.88 125 GLY A N 1
ATOM 972 C CA . GLY A 1 125 ? 7.698 1.540 -24.847 1.00 92.88 125 GLY A CA 1
ATOM 973 C C . GLY A 1 125 ? 8.817 0.496 -24.723 1.00 92.88 125 GLY A C 1
ATOM 974 O O . GLY A 1 125 ? 8.605 -0.659 -25.082 1.00 92.88 125 GLY A O 1
ATOM 975 N N . LEU A 1 126 ? 9.993 0.841 -24.182 1.00 91.88 126 LEU A N 1
ATOM 976 C CA . LEU A 1 126 ? 11.162 -0.057 -24.157 1.00 91.88 126 LEU A CA 1
ATOM 977 C C . LEU A 1 126 ? 10.978 -1.313 -23.285 1.00 91.88 126 LEU A C 1
ATOM 979 O O . LEU A 1 126 ? 11.680 -2.299 -23.483 1.00 91.88 126 LEU A O 1
ATOM 983 N N . CYS A 1 127 ? 10.037 -1.295 -22.336 1.00 92.00 127 CYS A N 1
ATOM 984 C CA . CYS A 1 127 ? 9.655 -2.462 -21.533 1.00 92.00 127 CYS A CA 1
ATOM 985 C C . CYS A 1 127 ? 8.555 -3.329 -22.176 1.00 92.00 127 CYS A C 1
ATOM 987 O O . CYS A 1 127 ? 8.114 -4.289 -21.550 1.00 92.00 127 CYS A O 1
ATOM 989 N N . GLY A 1 128 ? 8.086 -2.991 -23.384 1.00 93.81 128 GLY A N 1
ATOM 990 C CA . GLY A 1 128 ? 6.995 -3.695 -24.069 1.00 93.81 128 GLY A CA 1
ATOM 991 C C . GLY A 1 128 ? 5.581 -3.233 -23.690 1.00 93.81 128 GLY A C 1
ATOM 992 O O . GLY A 1 128 ? 4.612 -3.824 -24.156 1.00 93.81 128 GLY A O 1
ATOM 993 N N . PHE A 1 129 ? 5.447 -2.179 -22.879 1.00 96.75 129 PHE A N 1
ATOM 994 C CA . PHE A 1 129 ? 4.164 -1.566 -22.516 1.00 96.75 129 PHE A CA 1
ATOM 995 C C . PHE A 1 129 ? 4.077 -0.143 -23.066 1.00 96.75 129 PHE A C 1
ATOM 997 O O . PHE A 1 129 ? 5.033 0.619 -22.952 1.00 96.75 129 PHE A O 1
ATOM 1004 N N . GLU A 1 130 ? 2.918 0.233 -23.612 1.00 94.75 130 GLU A N 1
ATOM 1005 C CA . GLU A 1 130 ? 2.700 1.549 -24.236 1.00 94.75 130 GLU A CA 1
ATOM 1006 C C . GLU A 1 130 ? 2.872 2.721 -23.261 1.00 94.75 130 GLU A C 1
ATOM 1008 O O . GLU A 1 130 ? 3.286 3.807 -23.656 1.00 94.75 130 GLU A O 1
ATOM 1013 N N . THR A 1 131 ? 2.567 2.513 -21.978 1.00 97.12 131 THR A N 1
ATOM 1014 C CA . THR A 1 131 ? 2.648 3.557 -20.952 1.00 97.12 131 THR A CA 1
ATOM 1015 C C . THR A 1 131 ? 3.293 3.050 -19.668 1.00 97.12 131 THR A C 1
ATOM 1017 O O . THR A 1 131 ? 3.230 1.863 -19.336 1.00 97.12 131 THR A O 1
ATOM 1020 N N . CYS A 1 132 ? 3.879 3.974 -18.905 1.00 95.94 132 CYS A N 1
ATOM 1021 C CA . CYS A 1 132 ? 4.388 3.727 -17.561 1.00 95.94 132 CYS A CA 1
ATOM 1022 C C . CYS A 1 132 ? 3.278 3.209 -16.632 1.00 95.94 132 CYS A C 1
ATOM 1024 O O . CYS A 1 132 ? 3.506 2.249 -15.903 1.00 95.94 132 CYS A O 1
ATOM 1026 N N . SER A 1 133 ? 2.057 3.743 -16.735 1.00 96.69 133 SER A N 1
ATOM 1027 C CA . SER A 1 133 ? 0.894 3.232 -15.997 1.00 96.69 133 SER A CA 1
ATOM 1028 C C . SER A 1 133 ? 0.561 1.771 -16.339 1.00 96.69 133 SER A C 1
ATOM 1030 O O . SER A 1 133 ? 0.304 0.956 -15.451 1.00 96.69 133 SER A O 1
ATOM 1032 N N . ALA A 1 134 ? 0.611 1.397 -17.626 1.00 96.88 134 ALA A N 1
ATOM 1033 C CA . ALA A 1 134 ? 0.395 0.013 -18.052 1.00 96.88 134 ALA A CA 1
ATOM 1034 C C . ALA A 1 134 ? 1.486 -0.928 -17.514 1.00 96.88 134 ALA A C 1
ATOM 1036 O O . ALA A 1 134 ? 1.167 -2.014 -17.024 1.00 96.88 134 ALA A O 1
ATOM 1037 N N . PHE A 1 135 ? 2.751 -0.494 -17.537 1.00 96.69 135 PHE A N 1
ATOM 1038 C CA . PHE A 1 135 ? 3.846 -1.232 -16.908 1.00 96.69 135 PHE A CA 1
ATOM 1039 C C . PHE A 1 135 ? 3.640 -1.374 -15.391 1.00 96.69 135 PHE A C 1
ATOM 1041 O O . PHE A 1 135 ? 3.763 -2.481 -14.878 1.00 96.69 135 PHE A O 1
ATOM 1048 N N . ALA A 1 136 ? 3.285 -0.301 -14.675 1.00 96.06 136 ALA A N 1
ATOM 1049 C CA . ALA A 1 136 ? 3.076 -0.323 -13.224 1.00 96.06 136 ALA A CA 1
ATOM 1050 C C . ALA A 1 136 ? 2.001 -1.342 -12.814 1.00 96.06 136 ALA A C 1
ATOM 1052 O O . ALA A 1 136 ? 2.215 -2.127 -11.892 1.00 96.06 136 ALA A O 1
ATOM 1053 N N . LYS A 1 137 ? 0.882 -1.399 -13.551 1.00 95.81 137 LYS A N 1
ATOM 1054 C CA . LYS A 1 137 ? -0.164 -2.418 -13.359 1.00 95.81 137 LYS A CA 1
ATOM 1055 C C . LYS A 1 137 ? 0.353 -3.831 -13.602 1.00 95.81 137 LYS A C 1
ATOM 1057 O O . LYS A 1 137 ? 0.082 -4.721 -12.804 1.00 95.81 137 LYS A O 1
ATOM 1062 N N . ALA A 1 138 ? 1.096 -4.049 -14.687 1.00 95.31 138 ALA A N 1
ATOM 1063 C CA . ALA A 1 138 ? 1.660 -5.361 -14.999 1.00 95.31 138 ALA A CA 1
ATOM 1064 C C . ALA A 1 138 ? 2.694 -5.813 -13.957 1.00 95.31 138 ALA A C 1
ATOM 1066 O O . ALA A 1 138 ? 2.707 -6.985 -13.584 1.00 95.31 138 ALA A O 1
ATOM 1067 N N . TYR A 1 139 ? 3.519 -4.890 -13.464 1.00 94.62 139 TYR A N 1
ATOM 1068 C CA . TYR A 1 139 ? 4.476 -5.125 -12.388 1.00 94.62 139 TYR A CA 1
ATOM 1069 C C . TYR A 1 139 ? 3.764 -5.474 -11.076 1.00 94.62 139 TYR A C 1
ATOM 1071 O O . TYR A 1 139 ? 4.097 -6.484 -10.462 1.00 94.62 139 TYR A O 1
ATOM 1079 N N . ALA A 1 140 ? 2.719 -4.722 -10.704 1.00 93.25 140 ALA A N 1
ATOM 1080 C CA . ALA A 1 140 ? 1.927 -4.951 -9.492 1.00 93.25 140 ALA A CA 1
ATOM 1081 C C . ALA A 1 140 ? 1.371 -6.383 -9.388 1.00 93.25 140 ALA A C 1
ATOM 1083 O O . ALA A 1 140 ? 1.331 -6.957 -8.304 1.00 93.25 140 ALA A O 1
ATOM 1084 N N . ILE A 1 141 ? 0.985 -6.976 -10.522 1.00 92.19 141 ILE A N 1
ATOM 1085 C CA . ILE A 1 141 ? 0.437 -8.341 -10.598 1.00 92.19 141 ILE A CA 1
ATOM 1086 C C . ILE A 1 141 ? 1.473 -9.405 -11.001 1.00 92.19 141 ILE A C 1
ATOM 1088 O O . ILE A 1 141 ? 1.099 -10.520 -11.365 1.00 92.19 141 ILE A O 1
ATOM 1092 N N . GLY A 1 142 ? 2.767 -9.066 -11.007 1.00 90.44 142 GLY A N 1
ATOM 1093 C CA . GLY A 1 142 ? 3.856 -10.001 -11.310 1.00 90.44 142 GLY A CA 1
ATOM 1094 C C . GLY A 1 142 ? 3.973 -10.428 -12.780 1.00 90.44 142 GLY A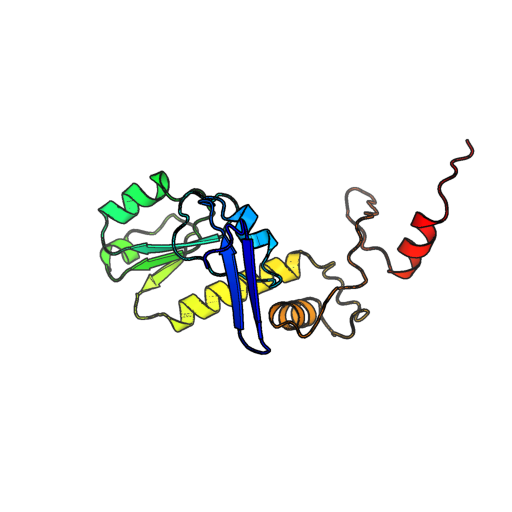 C 1
ATOM 1095 O O . GLY A 1 142 ? 4.650 -11.408 -13.079 1.00 90.44 142 GLY A O 1
ATOM 1096 N N . LYS A 1 143 ? 3.330 -9.720 -13.718 1.00 92.25 143 LYS A N 1
ATOM 1097 C CA . LYS A 1 143 ? 3.456 -9.963 -15.172 1.00 92.25 143 LYS A CA 1
ATOM 1098 C C . LYS A 1 143 ? 4.633 -9.229 -15.817 1.00 92.25 143 LYS A C 1
ATOM 1100 O O . LYS A 1 143 ? 4.948 -9.490 -16.975 1.00 92.25 143 LYS A O 1
ATOM 1105 N N . ALA A 1 144 ? 5.268 -8.315 -15.093 1.00 91.88 144 ALA A N 1
ATOM 1106 C CA . ALA A 1 144 ? 6.493 -7.639 -15.495 1.00 91.88 144 ALA A CA 1
ATOM 1107 C C . ALA A 1 144 ? 7.480 -7.643 -14.323 1.00 91.88 144 ALA A C 1
ATOM 1109 O O . ALA A 1 144 ? 7.057 -7.643 -13.171 1.00 91.88 144 ALA A O 1
ATOM 1110 N N . SER A 1 145 ? 8.782 -7.645 -14.615 1.00 87.56 145 SER A N 1
ATOM 1111 C CA . SER A 1 145 ? 9.834 -7.706 -13.593 1.00 87.56 145 SER A CA 1
ATOM 1112 C C . SER A 1 145 ? 10.565 -6.381 -13.387 1.00 87.56 145 SER A C 1
ATOM 1114 O O . SER A 1 145 ? 10.812 -6.006 -12.250 1.00 87.56 145 SER A O 1
ATOM 1116 N N . GLN A 1 146 ? 10.927 -5.661 -14.454 1.00 89.19 146 GLN A N 1
ATOM 1117 C CA . GLN A 1 146 ? 11.688 -4.413 -14.338 1.00 89.19 146 GLN A CA 1
ATOM 1118 C C . GLN A 1 146 ? 11.528 -3.518 -15.574 1.00 89.19 146 GLN A C 1
ATOM 1120 O O . GLN A 1 146 ? 11.423 -4.000 -16.702 1.00 89.19 146 GLN A O 1
ATOM 1125 N N . CYS A 1 147 ? 11.538 -2.200 -15.361 1.00 91.06 147 CYS A N 1
ATOM 1126 C CA . CYS A 1 147 ? 11.647 -1.218 -16.436 1.00 91.06 147 CYS A CA 1
ATOM 1127 C C . CYS A 1 147 ? 13.132 -1.044 -16.803 1.00 91.06 147 CYS A C 1
ATOM 1129 O O . CYS A 1 147 ? 13.915 -0.674 -15.929 1.00 91.06 147 CYS A O 1
ATOM 1131 N N . PRO A 1 148 ? 13.537 -1.236 -18.071 1.00 87.88 148 PRO A N 1
ATOM 1132 C CA . PRO A 1 148 ? 14.947 -1.215 -18.466 1.00 87.88 148 PRO A CA 1
ATOM 1133 C C . PRO A 1 148 ? 15.566 0.192 -18.449 1.00 87.88 148 PRO A C 1
ATOM 1135 O O . PRO A 1 148 ? 16.758 0.341 -18.680 1.00 87.88 148 PRO A O 1
ATOM 1138 N N . VAL A 1 149 ? 14.752 1.227 -18.235 1.00 86.81 149 VAL A N 1
ATOM 1139 C CA . VAL A 1 149 ? 15.171 2.636 -18.190 1.00 86.81 149 VAL A CA 1
ATOM 1140 C C . VAL A 1 149 ? 15.468 3.086 -16.754 1.00 86.81 149 VAL A C 1
ATOM 1142 O O . VAL A 1 149 ? 16.123 4.103 -16.550 1.00 86.81 149 VAL A O 1
ATOM 1145 N N . ILE A 1 150 ? 14.988 2.347 -15.747 1.00 81.88 150 ILE A N 1
ATOM 1146 C CA . ILE A 1 150 ? 15.340 2.627 -14.352 1.00 81.88 150 ILE A CA 1
ATOM 1147 C C . ILE A 1 150 ? 16.780 2.170 -14.141 1.00 81.88 150 ILE A C 1
ATOM 1149 O O . ILE A 1 150 ? 17.083 0.989 -14.293 1.00 81.88 150 ILE A O 1
ATOM 1153 N N . SER A 1 151 ? 17.639 3.119 -13.783 1.00 72.00 151 SER A N 1
ATOM 1154 C CA . SER A 1 151 ? 19.061 2.912 -13.535 1.00 72.00 151 SER A CA 1
ATOM 1155 C C . SER A 1 151 ? 19.460 3.547 -12.207 1.00 72.00 151 SER A C 1
ATOM 1157 O O . SER A 1 151 ? 18.925 4.590 -11.828 1.00 72.00 151 SER A O 1
ATOM 1159 N N . ASP A 1 152 ? 20.456 2.960 -11.543 1.00 68.44 152 ASP A N 1
ATOM 1160 C CA . ASP A 1 152 ? 21.113 3.554 -10.371 1.00 68.44 152 ASP A CA 1
ATOM 1161 C C . AS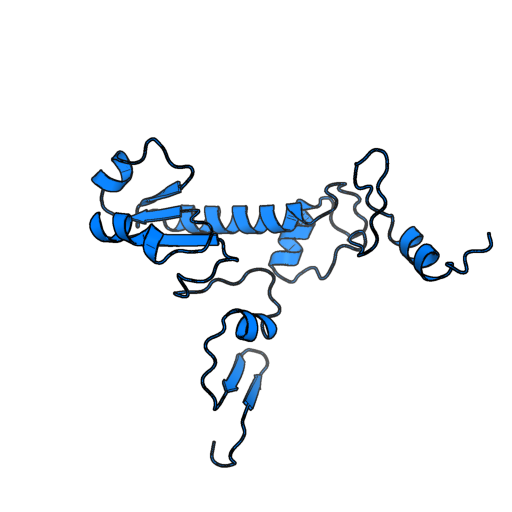P A 1 152 ? 21.950 4.796 -10.740 1.00 68.44 152 ASP A C 1
ATOM 1163 O O . ASP A 1 152 ? 22.403 5.537 -9.866 1.00 68.44 152 ASP A O 1
ATOM 1167 N N . ILE A 1 153 ? 22.181 5.032 -12.037 1.00 67.69 153 ILE A N 1
ATOM 1168 C CA . ILE A 1 153 ? 22.942 6.169 -12.553 1.00 67.69 153 ILE A CA 1
ATOM 1169 C C . ILE A 1 153 ? 21.973 7.271 -12.980 1.00 67.69 153 ILE A C 1
ATOM 1171 O O . ILE A 1 153 ? 21.170 7.098 -13.897 1.00 67.69 153 ILE A O 1
ATOM 1175 N N . LYS A 1 154 ? 22.101 8.440 -12.349 1.00 69.50 154 LYS A N 1
ATOM 1176 C CA . LYS A 1 154 ? 21.324 9.637 -12.683 1.00 69.50 154 LYS A CA 1
ATOM 1177 C C . LYS A 1 154 ? 22.143 10.598 -13.536 1.00 69.50 154 LYS A C 1
ATOM 1179 O O . LYS A 1 154 ? 23.242 10.989 -13.149 1.00 69.50 154 LYS A O 1
ATOM 1184 N N . LEU A 1 155 ? 21.590 11.017 -14.672 1.00 74.75 155 LEU A N 1
ATOM 1185 C CA . LEU A 1 155 ? 22.076 12.180 -15.411 1.00 74.75 155 LEU A CA 1
ATOM 1186 C C . LEU A 1 155 ? 21.245 13.390 -14.993 1.00 74.75 155 LEU A C 1
ATOM 1188 O O . LEU A 1 155 ? 20.032 13.378 -15.171 1.00 74.75 155 LEU A O 1
ATOM 1192 N N . VAL A 1 156 ? 21.889 14.427 -14.462 1.00 78.19 156 VAL A N 1
ATOM 1193 C CA . VAL A 1 156 ? 21.215 15.663 -14.046 1.00 78.19 156 VAL A CA 1
ATOM 1194 C C . VAL A 1 156 ? 21.730 16.816 -14.897 1.00 78.19 156 VAL A C 1
ATOM 1196 O O . VAL A 1 156 ? 22.929 17.089 -14.901 1.00 78.19 156 VAL A O 1
ATOM 1199 N N . ILE A 1 157 ? 20.834 17.491 -15.618 1.00 81.00 157 ILE A N 1
ATOM 1200 C CA . ILE A 1 157 ? 21.142 18.700 -16.398 1.00 81.00 157 ILE A CA 1
ATOM 1201 C C . ILE A 1 157 ? 20.218 19.807 -15.902 1.00 81.00 157 ILE A C 1
ATOM 1203 O O . ILE A 1 157 ? 19.009 19.606 -15.827 1.00 81.00 157 ILE A O 1
ATOM 1207 N N . ASP A 1 158 ? 20.779 20.956 -15.520 1.00 80.38 158 ASP A N 1
ATOM 1208 C CA . ASP A 1 158 ? 20.024 22.102 -14.988 1.00 80.38 158 ASP A CA 1
ATOM 1209 C C . ASP A 1 158 ? 19.048 21.723 -13.856 1.00 80.38 158 ASP A C 1
ATOM 1211 O O . ASP A 1 158 ? 17.907 22.179 -13.802 1.00 80.38 158 ASP A O 1
ATOM 1215 N N . SER A 1 159 ? 19.498 20.861 -12.937 1.00 80.75 159 SER A N 1
ATOM 1216 C CA . SER A 1 159 ? 18.704 20.322 -11.815 1.00 80.75 159 SER A CA 1
ATOM 1217 C C . SER A 1 159 ? 17.494 19.459 -12.211 1.00 80.75 159 SER A C 1
ATOM 1219 O O . SER A 1 159 ? 16.625 19.211 -11.377 1.00 80.75 159 SER A O 1
ATOM 1221 N N . LYS A 1 160 ? 17.422 18.982 -13.460 1.00 75.31 160 LYS A N 1
ATOM 1222 C CA . LYS A 1 160 ? 16.417 18.011 -13.914 1.00 75.31 160 LYS A CA 1
ATOM 1223 C C . LYS A 1 160 ? 17.053 16.641 -14.129 1.00 75.31 160 LYS A C 1
ATOM 1225 O O . LYS A 1 160 ? 18.028 16.526 -14.872 1.00 75.31 160 LYS A O 1
ATOM 1230 N N . ASP A 1 161 ? 16.466 15.616 -13.516 1.00 76.00 161 ASP A N 1
ATOM 1231 C CA . ASP A 1 161 ? 16.823 14.214 -13.753 1.00 76.00 161 ASP A CA 1
ATOM 1232 C C . ASP A 1 161 ? 16.403 13.825 -15.184 1.00 76.00 161 ASP A C 1
ATOM 1234 O O . ASP A 1 161 ? 15.232 13.927 -15.558 1.00 76.00 161 ASP A O 1
ATOM 1238 N N . ILE A 1 162 ? 17.367 13.387 -15.995 1.00 76.81 162 ILE A N 1
ATOM 1239 C CA . ILE A 1 162 ? 17.161 12.905 -17.361 1.00 76.81 162 ILE A CA 1
ATOM 1240 C C . ILE A 1 162 ? 17.275 11.375 -17.357 1.00 76.81 162 ILE A C 1
ATOM 1242 O O . ILE A 1 162 ? 18.363 10.847 -17.102 1.00 76.81 162 ILE A O 1
ATOM 1246 N N . PRO A 1 163 ? 16.188 10.641 -17.662 1.00 69.81 163 PRO A N 1
ATOM 1247 C CA . PRO A 1 163 ? 16.230 9.189 -17.765 1.00 69.81 163 PRO A CA 1
ATOM 1248 C C . PRO A 1 163 ? 17.210 8.747 -18.852 1.00 69.81 163 PRO A C 1
ATOM 1250 O O . PRO A 1 163 ? 17.124 9.187 -20.002 1.00 69.81 163 PRO A O 1
ATOM 1253 N N . LEU A 1 164 ? 18.141 7.864 -18.499 1.00 69.88 164 LEU A N 1
ATOM 1254 C CA . LEU A 1 164 ? 19.110 7.332 -19.448 1.00 69.88 164 LEU A CA 1
ATOM 1255 C C . LEU A 1 164 ? 18.481 6.226 -20.291 1.00 69.88 164 LEU A C 1
ATOM 1257 O O . LEU A 1 164 ? 17.769 5.358 -19.795 1.00 69.88 164 LEU A O 1
ATOM 1261 N N . ASN A 1 165 ? 18.796 6.217 -21.584 1.00 70.38 165 ASN A N 1
ATOM 1262 C CA . ASN A 1 165 ? 18.518 5.051 -22.411 1.00 70.38 165 ASN A CA 1
ATOM 1263 C C . ASN A 1 165 ? 19.321 3.847 -21.861 1.00 70.38 165 ASN A C 1
ATOM 1265 O O . ASN A 1 165 ? 20.518 4.018 -21.606 1.00 70.38 165 ASN A O 1
ATOM 1269 N N . PRO A 1 166 ? 18.723 2.644 -21.738 1.00 67.19 166 PRO A N 1
ATOM 1270 C CA . PRO A 1 166 ? 19.405 1.433 -21.273 1.00 67.19 166 PRO A CA 1
ATOM 1271 C C . PRO A 1 166 ? 20.754 1.164 -21.961 1.00 67.19 166 PRO A C 1
ATOM 1273 O O . PRO A 1 166 ? 21.692 0.653 -21.351 1.00 67.19 166 PRO A O 1
ATOM 1276 N N . LEU A 1 167 ? 20.891 1.536 -23.239 1.00 64.94 167 LEU A N 1
ATOM 1277 C CA . LEU A 1 167 ? 22.155 1.387 -23.964 1.00 64.94 167 LEU A CA 1
ATOM 1278 C C . LEU A 1 167 ? 23.260 2.305 -23.424 1.00 64.94 167 LEU A C 1
ATOM 1280 O O . LEU A 1 167 ? 24.415 1.890 -23.389 1.00 64.94 167 LEU A O 1
ATOM 1284 N N . CYS A 1 168 ? 22.929 3.519 -22.981 1.00 60.66 168 CYS A N 1
ATOM 1285 C CA . CYS A 1 168 ? 23.897 4.482 -22.452 1.00 60.66 168 CYS A CA 1
ATOM 1286 C C . CYS A 1 168 ? 24.465 4.044 -21.095 1.00 60.66 168 CYS A C 1
ATOM 1288 O O . CYS A 1 168 ? 25.650 4.252 -20.839 1.00 60.66 168 CYS A O 1
ATOM 1290 N N . GLU A 1 169 ? 23.664 3.377 -20.257 1.00 57.59 169 GLU A N 1
ATOM 1291 C CA . GLU A 1 169 ? 24.129 2.823 -18.978 1.00 57.59 169 GLU A CA 1
ATOM 1292 C C . GLU A 1 169 ? 25.227 1.764 -19.170 1.00 57.59 169 GLU A C 1
ATOM 1294 O O . GLU A 1 169 ? 26.219 1.718 -18.438 1.00 57.59 169 GLU A O 1
ATOM 1299 N N . LYS A 1 170 ? 25.093 0.926 -20.204 1.00 57.81 170 LYS A N 1
ATOM 1300 C CA . LYS A 1 170 ? 26.089 -0.107 -20.511 1.00 57.81 170 LYS A CA 1
ATOM 1301 C C . LYS A 1 170 ? 27.477 0.483 -20.789 1.00 57.81 170 LYS A C 1
ATOM 1303 O O . LYS A 1 170 ? 28.474 -0.158 -20.473 1.00 57.81 170 LYS A O 1
ATOM 1308 N N . TYR A 1 171 ? 27.556 1.687 -21.357 1.00 57.91 171 TYR A N 1
ATOM 1309 C CA . TYR A 1 171 ? 28.830 2.335 -21.683 1.00 57.91 171 TYR A CA 1
ATOM 1310 C C . TYR A 1 171 ? 29.410 3.167 -20.532 1.00 57.91 171 TYR A C 1
ATOM 1312 O O . TYR A 1 171 ? 30.632 3.293 -20.450 1.00 57.91 171 TYR A O 1
ATOM 1320 N N . SER A 1 172 ? 28.584 3.683 -19.614 1.00 51.22 172 SER A N 1
ATOM 1321 C CA . SER A 1 172 ? 29.062 4.437 -18.444 1.00 51.22 172 SER A CA 1
ATOM 1322 C C . SER A 1 172 ? 29.712 3.534 -17.390 1.00 51.22 172 SER A C 1
ATOM 1324 O O . SER A 1 172 ? 30.713 3.912 -16.791 1.00 51.22 172 SER A O 1
ATOM 1326 N N . LYS A 1 173 ? 29.245 2.289 -17.224 1.00 49.75 173 LYS A N 1
ATOM 1327 C CA . LYS A 1 173 ? 29.907 1.299 -16.347 1.00 49.75 173 LYS A CA 1
ATOM 1328 C C . LYS A 1 173 ? 31.252 0.784 -16.889 1.00 49.75 173 LYS A C 1
ATOM 1330 O O . LYS A 1 173 ? 32.025 0.207 -16.130 1.00 49.75 173 LYS A O 1
ATOM 1335 N N . VAL A 1 174 ? 31.550 0.984 -18.177 1.00 46.75 174 VAL A N 1
ATOM 1336 C CA . VAL A 1 174 ? 32.745 0.423 -18.846 1.00 46.75 174 VAL A CA 1
ATOM 1337 C C . VAL A 1 174 ? 33.910 1.421 -18.938 1.00 46.75 174 VAL A C 1
ATOM 1339 O O . VAL A 1 174 ? 35.042 0.999 -19.144 1.00 46.75 174 VAL A O 1
ATOM 1342 N N . ASN A 1 175 ? 33.696 2.724 -18.724 1.00 42.75 175 ASN A N 1
ATOM 1343 C CA . ASN A 1 175 ? 34.743 3.733 -18.928 1.00 42.75 175 ASN A CA 1
ATOM 1344 C C . ASN A 1 175 ? 34.761 4.828 -17.856 1.00 42.75 175 ASN A C 1
ATOM 1346 O O . ASN A 1 175 ? 34.354 5.955 -18.111 1.00 42.75 175 ASN A O 1
ATOM 1350 N N . TYR A 1 176 ? 35.358 4.535 -16.699 1.00 39.81 176 TYR A N 1
ATOM 1351 C CA . TYR A 1 176 ? 35.935 5.584 -15.852 1.00 39.81 176 TYR A CA 1
ATOM 1352 C C . TYR A 1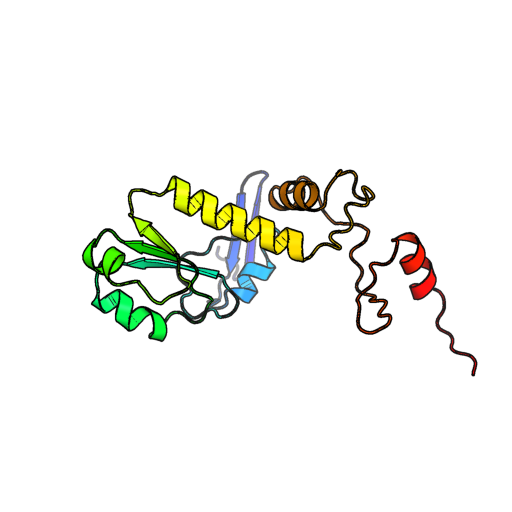 176 ? 37.335 5.192 -15.358 1.00 39.81 176 TYR A C 1
ATOM 1354 O O . TYR A 1 176 ? 37.552 4.881 -14.191 1.00 39.81 176 TYR A O 1
ATOM 1362 N N . LYS A 1 177 ? 38.319 5.250 -16.266 1.00 31.44 177 LYS A N 1
ATOM 1363 C CA . LYS A 1 177 ? 39.648 5.776 -15.921 1.00 31.44 177 LYS A CA 1
ATOM 1364 C C . LYS A 1 177 ? 39.630 7.246 -16.320 1.00 31.44 177 LYS A C 1
ATOM 1366 O O . LYS A 1 177 ? 39.737 7.560 -17.501 1.00 31.44 177 LYS A O 1
ATOM 1371 N N . TRP A 1 178 ? 39.446 8.126 -15.345 1.00 33.50 178 TRP A N 1
ATOM 1372 C CA . TRP A 1 178 ? 39.648 9.554 -15.551 1.00 33.50 178 TRP A CA 1
ATOM 1373 C C . TRP A 1 178 ? 41.127 9.784 -15.879 1.00 33.50 178 TRP A C 1
ATOM 1375 O O . TRP A 1 178 ? 41.996 9.465 -15.068 1.00 33.50 178 TRP A O 1
ATOM 1385 N N . PHE A 1 179 ? 41.411 10.285 -17.079 1.00 31.41 179 PHE A N 1
ATOM 1386 C CA . PHE A 1 179 ? 42.676 10.940 -17.387 1.00 31.41 179 PHE A CA 1
ATOM 1387 C C . PHE A 1 179 ? 42.403 12.439 -17.519 1.00 31.41 179 PHE A C 1
ATOM 1389 O O . PHE A 1 179 ? 41.726 12.848 -18.459 1.00 31.41 179 PHE A O 1
ATOM 1396 N N . TYR A 1 180 ? 43.000 13.160 -16.562 1.00 37.00 180 TYR A N 1
ATOM 1397 C CA . TYR A 1 180 ? 43.137 14.608 -16.357 1.00 37.00 180 TYR A CA 1
ATOM 1398 C C . TYR A 1 180 ? 41.892 15.402 -15.960 1.00 37.00 180 TYR A C 1
ATOM 1400 O O . TYR A 1 180 ? 40.961 15.549 -16.777 1.00 37.00 180 TYR A O 1
#